Protein AF-A0A945VST9-F1 (afdb_monomer_lite)

Foldseek 3Di:
DDDDDDPPVVVVVVPPPPDPPPPVVVVVVVVVVVVVPPPPPDPPPPVPDQDPQDAAFAPAKDFAPRLLVSCPVVLQVNQVSVVHGSVVSNVCRNVPPQFIQGRRGDGD

Secondary structure (DSSP, 8-state):
---PPPTTHHHHHHTSS-SSSSSHHHHHHHHHHHSSSS----------PPPPPP----SS-EEHHHHHHHHGGGHHHHHHHTTS-HHHHHHHHHH-TT-EE-TTS-B-

Sequence (108 aa):
MILRPSQPELQQRYSAGEKHNHWEAVLHRLFFSFALLTVICLTTSAVFAKPPFPTISLPEKSQGERAIQALAGKLPAVAAWYGTTPQQFATMMIQDNTAWLDTEGRLF

Structure (mmCIF, N/CA/C/O backbone):
data_AF-A0A945VST9-F1
#
_entry.id   AF-A0A945VST9-F1
#
loop_
_atom_site.group_PDB
_atom_site.id
_atom_site.type_symbol
_atom_site.label_atom_id
_atom_site.label_alt_id
_atom_site.label_comp_id
_atom_site.label_asym_id
_atom_site.label_entity_id
_atom_site.label_seq_id
_atom_site.pdbx_PDB_ins_code
_atom_site.Cartn_x
_atom_site.Cartn_y
_atom_site.Cartn_z
_atom_site.occupancy
_atom_site.B_iso_or_equiv
_atom_site.auth_seq_id
_atom_site.auth_comp_id
_atom_site.auth_asym_id
_atom_site.auth_atom_id
_atom_site.pdbx_PDB_model_num
ATOM 1 N N . MET A 1 1 ? 97.964 -0.344 -42.674 1.00 40.88 1 MET A N 1
ATOM 2 C CA . MET A 1 1 ? 96.750 0.499 -42.628 1.00 40.88 1 MET A CA 1
ATOM 3 C C . MET A 1 1 ? 95.561 -0.455 -42.609 1.00 40.88 1 MET A C 1
ATOM 5 O O . MET A 1 1 ? 95.273 -1.062 -43.628 1.00 40.88 1 MET A O 1
ATOM 9 N N . ILE A 1 2 ? 95.001 -0.738 -41.429 1.00 47.94 2 ILE A N 1
ATOM 10 C CA . ILE A 1 2 ? 93.942 -1.747 -41.248 1.00 47.94 2 ILE A CA 1
ATOM 11 C C . ILE A 1 2 ? 92.596 -1.025 -41.339 1.00 47.94 2 ILE A C 1
ATOM 13 O O . ILE A 1 2 ? 92.289 -0.188 -40.492 1.00 47.94 2 ILE A O 1
ATOM 17 N N . LEU A 1 3 ? 91.829 -1.306 -42.392 1.00 51.72 3 LEU A N 1
ATOM 18 C CA . LEU A 1 3 ? 90.488 -0.760 -42.593 1.00 51.72 3 LEU A CA 1
ATOM 19 C C . LEU A 1 3 ? 89.534 -1.420 -41.591 1.00 51.72 3 LEU A C 1
ATOM 21 O O . LEU A 1 3 ? 89.201 -2.596 -41.703 1.00 51.72 3 LEU A O 1
ATOM 25 N N . ARG A 1 4 ? 89.140 -0.652 -40.574 1.00 54.69 4 ARG A N 1
ATOM 26 C CA . ARG A 1 4 ? 88.107 -1.006 -39.598 1.00 54.69 4 ARG A CA 1
ATOM 27 C C . ARG A 1 4 ? 86.748 -0.943 -40.317 1.00 54.69 4 ARG A C 1
ATOM 29 O O . ARG A 1 4 ? 86.410 0.140 -40.795 1.00 54.69 4 ARG A O 1
ATOM 36 N N . PRO A 1 5 ? 85.977 -2.039 -40.432 1.00 57.12 5 PRO A N 1
ATOM 37 C CA . PRO A 1 5 ? 84.653 -1.966 -41.032 1.00 57.12 5 PRO A CA 1
ATOM 38 C C . PRO A 1 5 ? 83.730 -1.120 -40.147 1.00 57.12 5 PRO A C 1
ATOM 40 O O . PRO A 1 5 ? 83.649 -1.312 -38.932 1.00 57.12 5 PRO A O 1
ATOM 43 N N . SER A 1 6 ? 83.087 -0.140 -40.777 1.00 60.16 6 SER A N 1
ATOM 44 C CA . SER A 1 6 ? 82.092 0.753 -40.193 1.00 60.16 6 SER A CA 1
ATOM 45 C C . SER A 1 6 ? 80.888 -0.040 -39.689 1.00 60.16 6 SER A C 1
ATOM 47 O O . SER A 1 6 ? 80.577 -1.121 -40.181 1.00 60.16 6 SER A O 1
ATOM 49 N N . GLN A 1 7 ? 80.188 0.526 -38.715 1.00 59.28 7 GLN A N 1
ATOM 50 C CA . GLN A 1 7 ? 79.202 -0.150 -37.884 1.00 59.28 7 GLN A CA 1
ATOM 51 C C . GLN A 1 7 ? 77.721 -0.191 -38.369 1.00 59.28 7 GLN A C 1
ATOM 53 O O . GLN A 1 7 ? 76.875 -0.380 -37.497 1.00 59.28 7 GLN A O 1
ATOM 58 N N . PRO A 1 8 ? 77.314 -0.033 -39.656 1.00 55.41 8 PRO A N 1
ATOM 59 C CA . PRO A 1 8 ? 75.890 -0.135 -40.006 1.00 55.41 8 PRO A CA 1
ATOM 60 C C . PRO A 1 8 ? 75.394 -1.567 -40.311 1.00 55.41 8 PRO A C 1
ATOM 62 O O . PRO A 1 8 ? 74.192 -1.807 -40.271 1.00 55.41 8 PRO A O 1
ATOM 65 N N . GLU A 1 9 ? 76.269 -2.550 -40.563 1.00 55.53 9 GLU A N 1
ATOM 66 C CA . GLU A 1 9 ? 75.833 -3.884 -41.036 1.00 55.53 9 GLU A CA 1
ATOM 67 C C . GLU A 1 9 ? 75.331 -4.847 -39.941 1.00 55.53 9 GLU A C 1
ATOM 69 O O . GLU A 1 9 ? 74.565 -5.768 -40.227 1.00 55.53 9 GLU A O 1
ATOM 74 N N . LEU A 1 10 ? 75.689 -4.637 -38.668 1.00 53.88 10 LEU A N 1
ATOM 75 C CA . LEU A 1 10 ? 75.202 -5.493 -37.572 1.00 53.88 10 LEU A CA 1
ATOM 76 C C . LEU A 1 10 ? 73.768 -5.162 -37.140 1.00 53.88 10 LEU A C 1
ATOM 78 O O . LEU A 1 10 ? 73.056 -6.036 -36.647 1.00 53.88 10 LEU A O 1
ATOM 82 N N . GLN A 1 11 ? 73.310 -3.930 -37.371 1.00 54.66 11 GLN A N 1
ATOM 83 C CA . GLN A 1 11 ? 71.972 -3.498 -36.960 1.00 54.66 11 GLN A CA 1
ATOM 84 C C . GLN A 1 11 ? 70.875 -4.040 -37.892 1.00 54.66 11 GLN A C 1
ATOM 86 O O . GLN A 1 11 ? 69.736 -4.245 -37.472 1.00 54.66 11 GLN A O 1
ATOM 91 N N . GLN A 1 12 ? 71.231 -4.352 -39.141 1.00 56.62 12 GLN A N 1
ATOM 92 C CA . GLN A 1 12 ? 70.291 -4.849 -40.144 1.00 56.62 12 GLN A CA 1
ATOM 93 C C . GLN A 1 12 ? 69.960 -6.339 -39.957 1.00 56.62 12 GLN A C 1
ATOM 95 O O . GLN A 1 12 ? 68.838 -6.757 -40.237 1.00 56.62 12 GLN A O 1
ATOM 100 N N . ARG A 1 13 ? 70.886 -7.139 -39.404 1.00 52.16 13 ARG A N 1
ATOM 101 C CA . ARG A 1 13 ? 70.620 -8.555 -39.087 1.00 52.16 13 ARG A CA 1
ATOM 102 C C . ARG A 1 13 ? 69.803 -8.763 -37.813 1.00 52.16 13 ARG A C 1
ATOM 104 O O . ARG A 1 13 ? 69.132 -9.782 -37.706 1.00 52.16 13 ARG A O 1
ATOM 111 N N . TYR A 1 14 ? 69.797 -7.798 -36.893 1.00 51.94 14 TYR A N 1
ATOM 112 C CA . TYR A 1 14 ? 68.992 -7.878 -35.669 1.00 51.94 14 TYR A CA 1
ATOM 113 C C . TYR A 1 14 ? 67.517 -7.483 -35.882 1.00 51.94 14 TYR A C 1
ATOM 115 O O . TYR A 1 14 ? 66.666 -7.855 -35.084 1.00 51.94 14 TYR A O 1
ATOM 123 N N . SER A 1 15 ? 67.186 -6.784 -36.978 1.00 55.69 15 SER A N 1
ATOM 124 C CA . SER A 1 15 ? 65.804 -6.360 -37.293 1.00 55.69 15 SER A CA 1
ATOM 125 C C . SER A 1 15 ? 65.023 -7.320 -38.204 1.00 55.69 15 SER A C 1
ATOM 127 O O . SER A 1 15 ? 63.866 -7.052 -38.524 1.00 55.69 15 SER A O 1
ATOM 129 N N . ALA A 1 16 ? 65.614 -8.439 -38.634 1.00 55.62 16 ALA A N 1
ATOM 130 C CA . ALA A 1 16 ? 64.966 -9.380 -39.555 1.00 55.62 16 ALA A CA 1
ATOM 131 C C . ALA A 1 16 ? 64.114 -10.470 -38.863 1.00 55.62 16 ALA A C 1
ATOM 133 O O . ALA A 1 16 ? 63.443 -11.234 -39.550 1.00 55.62 16 ALA A O 1
ATOM 134 N N . GLY A 1 17 ? 64.120 -10.558 -37.526 1.00 56.41 17 GLY A N 1
ATOM 135 C CA . GLY A 1 17 ? 63.488 -11.659 -36.781 1.00 56.41 17 GLY A CA 1
ATOM 136 C C . GLY A 1 17 ? 62.158 -11.353 -36.081 1.00 56.41 17 GLY A C 1
ATOM 137 O O . GLY A 1 17 ? 61.525 -12.274 -35.578 1.00 56.41 17 GLY A O 1
ATOM 138 N N . GLU A 1 18 ? 61.703 -10.098 -36.032 1.00 53.50 18 GLU A N 1
ATOM 139 C CA . GLU A 1 18 ? 60.672 -9.684 -35.063 1.00 53.50 18 GLU A CA 1
ATOM 140 C C . GLU A 1 18 ? 59.466 -8.993 -35.718 1.00 53.50 18 GLU A C 1
ATOM 142 O O . GLU A 1 18 ? 59.086 -7.879 -35.367 1.00 53.50 18 GLU A O 1
ATOM 147 N N . LYS A 1 19 ? 58.855 -9.631 -36.724 1.00 54.72 19 LYS A N 1
ATOM 148 C CA . LYS A 1 19 ? 57.610 -9.118 -37.338 1.00 54.72 19 LYS A CA 1
ATOM 149 C C . LYS A 1 19 ? 56.481 -10.130 -37.521 1.00 54.72 19 LYS A C 1
ATOM 151 O O . LYS A 1 19 ? 55.445 -9.762 -38.068 1.00 54.72 19 LYS A O 1
ATOM 156 N N . HIS A 1 20 ? 56.612 -11.360 -37.025 1.00 52.34 20 HIS A N 1
ATOM 157 C CA . HIS A 1 20 ? 55.552 -12.365 -37.187 1.00 52.34 20 HIS A CA 1
ATOM 158 C C . HIS A 1 20 ? 54.527 -12.448 -36.054 1.00 52.34 20 HIS A C 1
ATOM 160 O O . HIS A 1 20 ? 53.499 -13.086 -36.233 1.00 52.34 20 HIS A O 1
ATOM 166 N N . ASN A 1 21 ? 54.716 -11.740 -34.939 1.00 56.91 21 ASN A N 1
ATOM 167 C CA . ASN A 1 21 ? 53.876 -11.967 -33.753 1.00 56.91 21 ASN A CA 1
ATOM 168 C C . ASN A 1 21 ? 52.910 -10.801 -33.467 1.00 56.91 21 ASN A C 1
ATOM 170 O O . ASN A 1 21 ? 52.098 -10.871 -32.550 1.00 56.91 21 ASN A O 1
ATOM 174 N N . HIS A 1 22 ? 53.003 -9.706 -34.230 1.00 48.66 22 HIS A N 1
ATOM 175 C CA . HIS A 1 22 ? 52.246 -8.474 -33.981 1.00 48.66 22 HIS A CA 1
ATOM 176 C C . HIS A 1 22 ? 50.854 -8.456 -34.645 1.00 48.66 22 HIS A C 1
ATOM 178 O O . HIS A 1 22 ? 49.959 -7.759 -34.172 1.00 48.66 22 HIS A O 1
ATOM 184 N N . TRP A 1 23 ? 50.638 -9.241 -35.704 1.00 50.06 23 TRP A N 1
ATOM 185 C CA . TRP A 1 23 ? 49.402 -9.194 -36.501 1.00 50.06 23 TRP A CA 1
ATOM 186 C C . TRP A 1 23 ? 48.226 -9.966 -35.878 1.00 50.06 23 TRP A C 1
ATOM 188 O O . TRP A 1 23 ? 47.075 -9.570 -36.052 1.00 50.06 23 TRP A O 1
ATOM 198 N N . GLU A 1 24 ? 48.504 -10.970 -35.043 1.00 49.06 24 GLU A N 1
ATOM 199 C CA . GLU A 1 24 ? 47.478 -11.749 -34.327 1.00 49.06 24 GLU A CA 1
ATOM 200 C C . GLU A 1 24 ? 46.820 -10.946 -33.185 1.00 49.06 24 GLU A C 1
ATOM 202 O O . GLU A 1 24 ? 45.653 -11.144 -32.844 1.00 49.06 24 GLU A O 1
ATOM 207 N N . ALA A 1 25 ? 47.543 -9.975 -32.611 1.00 52.75 25 ALA A N 1
ATOM 208 C CA . ALA A 1 25 ? 47.052 -9.159 -31.496 1.00 52.75 25 ALA A CA 1
ATOM 209 C C . ALA A 1 25 ? 46.093 -8.037 -31.936 1.00 52.75 25 ALA A C 1
ATOM 211 O O . ALA A 1 25 ? 45.311 -7.530 -31.126 1.00 52.75 25 ALA A O 1
ATOM 212 N N . VAL A 1 26 ? 46.132 -7.647 -33.213 1.00 53.09 26 VAL A N 1
ATOM 213 C CA . VAL A 1 26 ? 45.255 -6.606 -33.773 1.00 53.09 26 VAL A CA 1
ATOM 214 C C . VAL A 1 26 ? 43.929 -7.211 -34.252 1.00 53.09 26 VAL A C 1
ATOM 216 O O . VAL A 1 26 ? 42.878 -6.594 -34.076 1.00 53.09 26 VAL A O 1
ATOM 219 N N . LEU A 1 27 ? 43.940 -8.455 -34.743 1.00 53.47 27 LEU A N 1
ATOM 220 C CA . LEU A 1 27 ? 42.734 -9.162 -35.194 1.00 53.47 27 LEU A CA 1
ATOM 221 C C . LEU A 1 27 ? 41.790 -9.542 -34.035 1.00 53.47 27 LEU A C 1
ATOM 223 O O . LEU A 1 27 ? 40.576 -9.362 -34.146 1.00 53.47 27 LEU A O 1
ATOM 227 N N . HIS A 1 28 ? 42.320 -9.962 -32.879 1.00 47.66 28 HIS A N 1
ATOM 228 C CA . HIS A 1 28 ? 41.500 -10.295 -31.699 1.00 47.66 28 HIS A CA 1
ATOM 229 C C . HIS A 1 28 ? 40.826 -9.082 -31.041 1.00 47.66 28 HIS A C 1
ATOM 231 O O . HIS A 1 28 ? 39.730 -9.197 -30.486 1.00 47.66 28 HIS A O 1
ATOM 237 N N . ARG A 1 29 ? 41.453 -7.903 -31.110 1.00 49.59 29 ARG A N 1
ATOM 238 C CA . ARG A 1 29 ? 40.888 -6.664 -30.548 1.00 49.59 29 ARG A CA 1
ATOM 239 C C . ARG A 1 29 ? 39.687 -6.151 -31.348 1.00 49.59 29 ARG A C 1
ATOM 241 O O . ARG A 1 29 ? 38.788 -5.539 -30.772 1.00 49.59 29 ARG A O 1
ATOM 248 N N . LEU A 1 30 ? 39.639 -6.462 -32.643 1.00 51.38 30 LEU A N 1
ATOM 249 C CA . LEU A 1 30 ? 38.499 -6.156 -33.510 1.00 51.38 30 LEU A CA 1
ATOM 250 C C . LEU A 1 30 ? 37.347 -7.161 -33.346 1.00 51.38 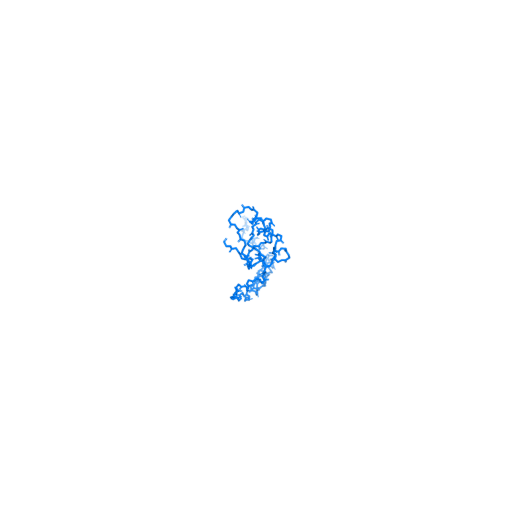30 LEU A C 1
ATOM 252 O O . LEU A 1 30 ? 36.189 -6.762 -33.438 1.00 51.38 30 LEU A O 1
ATOM 256 N N . PHE A 1 31 ? 37.631 -8.425 -33.006 1.00 47.38 31 PHE A N 1
ATOM 257 C CA . PHE A 1 31 ? 36.590 -9.426 -32.724 1.00 47.38 31 PHE A CA 1
ATOM 258 C C . PHE A 1 31 ? 35.844 -9.177 -31.404 1.00 47.38 31 PHE A C 1
ATOM 260 O O . PHE A 1 31 ? 34.630 -9.362 -31.335 1.00 47.38 31 PHE A O 1
ATOM 267 N N . PHE A 1 32 ? 36.533 -8.709 -30.359 1.00 44.28 32 PHE A N 1
ATOM 268 C CA . PHE A 1 32 ? 35.910 -8.508 -29.042 1.00 44.28 32 PHE A CA 1
ATOM 269 C C . PHE A 1 32 ? 34.993 -7.272 -28.971 1.00 44.28 32 PHE A C 1
ATOM 271 O O . PHE A 1 32 ? 34.126 -7.191 -28.105 1.00 44.28 32 PHE A O 1
ATOM 278 N N . SER A 1 33 ? 35.147 -6.321 -29.898 1.00 50.56 33 SER A N 1
ATOM 279 C CA . SER A 1 33 ? 34.337 -5.093 -29.931 1.00 50.56 33 SER A CA 1
ATOM 280 C C . SER A 1 33 ? 32.979 -5.274 -30.623 1.00 50.56 33 SER A C 1
ATOM 282 O O . SER A 1 33 ? 32.059 -4.504 -30.366 1.00 50.56 33 SER A O 1
ATOM 284 N N . PHE A 1 34 ? 32.814 -6.293 -31.475 1.00 47.28 34 PHE A N 1
ATOM 285 C CA . PHE A 1 34 ? 31.566 -6.494 -32.226 1.00 47.28 34 PHE A CA 1
ATOM 286 C C . PHE 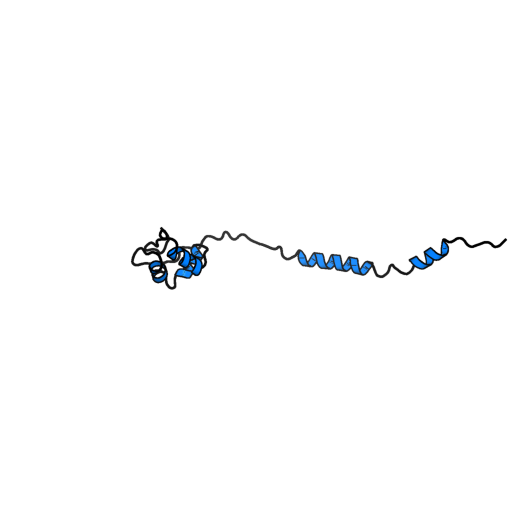A 1 34 ? 30.517 -7.323 -31.462 1.00 47.28 34 PHE A C 1
ATOM 288 O O . PHE A 1 34 ? 29.324 -7.203 -31.724 1.00 47.28 34 PHE A O 1
ATOM 295 N N . ALA A 1 35 ? 30.932 -8.117 -30.469 1.00 50.53 35 ALA A N 1
ATOM 296 C CA . ALA A 1 35 ? 30.013 -8.896 -29.633 1.00 50.53 35 ALA A CA 1
ATOM 297 C C . ALA A 1 35 ? 29.296 -8.062 -28.551 1.00 50.53 35 ALA A C 1
ATOM 299 O O . ALA A 1 35 ? 28.317 -8.525 -27.974 1.00 50.53 35 ALA A O 1
ATOM 300 N N . LEU A 1 36 ? 29.755 -6.835 -28.274 1.00 50.03 36 LEU A N 1
ATOM 301 C CA . LEU A 1 36 ? 29.178 -5.977 -27.231 1.00 50.03 36 LEU A CA 1
ATOM 302 C C . LEU A 1 36 ? 28.081 -5.026 -27.757 1.00 50.03 36 LEU A C 1
ATOM 304 O O . LEU A 1 36 ? 27.329 -4.469 -26.963 1.00 50.03 36 LEU A O 1
ATOM 308 N N . LEU A 1 37 ? 27.950 -4.847 -29.079 1.00 50.41 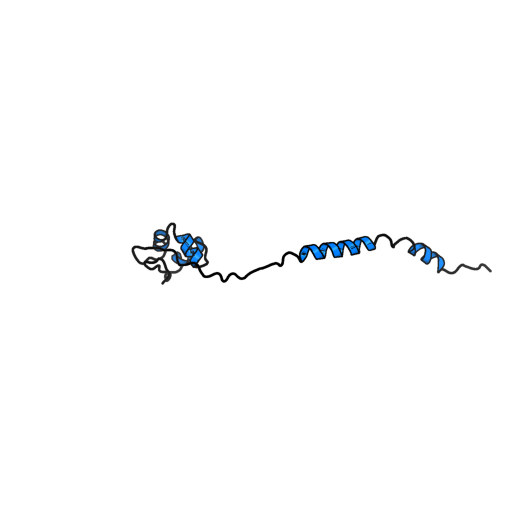37 LEU A N 1
ATOM 309 C CA . LEU A 1 37 ? 27.050 -3.847 -29.685 1.00 50.41 37 LEU A CA 1
ATOM 310 C C . LEU A 1 37 ? 25.680 -4.401 -30.136 1.00 50.41 37 LEU A C 1
ATOM 312 O O . LEU A 1 37 ? 24.856 -3.652 -30.650 1.00 50.41 37 LEU A O 1
ATOM 316 N N . THR A 1 38 ? 25.393 -5.693 -29.959 1.00 50.09 38 THR A N 1
ATOM 317 C CA . THR A 1 38 ? 24.119 -6.304 -30.398 1.00 50.09 38 THR A CA 1
ATOM 318 C C . THR A 1 38 ? 23.042 -6.385 -29.308 1.00 50.09 38 THR A C 1
ATOM 320 O O . THR A 1 38 ? 21.924 -6.809 -29.593 1.00 50.09 38 THR A O 1
ATOM 323 N N . VAL A 1 39 ? 23.317 -5.929 -28.080 1.00 55.12 39 VAL A N 1
ATOM 324 C CA . VAL A 1 39 ? 22.356 -5.923 -26.953 1.00 55.12 39 VAL A CA 1
ATOM 325 C C . VAL A 1 39 ? 21.879 -4.496 -26.640 1.00 55.12 39 VAL A C 1
ATOM 327 O O . VAL A 1 39 ? 21.860 -4.053 -25.500 1.00 55.12 39 VAL A O 1
ATOM 330 N N . ILE A 1 40 ? 21.504 -3.726 -27.661 1.00 59.50 40 ILE A N 1
ATOM 331 C CA . ILE A 1 40 ? 20.746 -2.476 -27.479 1.00 59.50 40 ILE A CA 1
ATOM 332 C C . ILE A 1 40 ? 19.549 -2.535 -28.425 1.00 59.50 40 ILE A C 1
ATOM 334 O O . ILE A 1 40 ? 19.429 -1.769 -29.374 1.00 59.50 40 ILE A O 1
ATOM 338 N N . CYS A 1 41 ? 18.683 -3.524 -28.218 1.00 49.78 41 CYS A N 1
ATOM 339 C CA . CYS A 1 41 ? 17.451 -3.656 -28.981 1.00 49.78 41 CYS A CA 1
ATOM 340 C C . CYS A 1 41 ? 16.263 -3.531 -28.023 1.00 49.78 41 CYS A C 1
ATOM 342 O O . CYS A 1 41 ? 15.981 -4.437 -27.245 1.00 49.78 41 CYS A O 1
ATOM 344 N N . LEU A 1 42 ? 15.582 -2.386 -28.123 1.00 54.56 42 LEU A N 1
ATOM 345 C CA . LEU A 1 42 ? 14.219 -2.112 -27.657 1.00 54.56 42 LEU A CA 1
ATOM 346 C C . LEU A 1 42 ? 13.990 -2.078 -26.137 1.00 54.56 42 LEU A C 1
ATOM 348 O O . LEU A 1 42 ? 13.332 -2.942 -25.566 1.00 54.56 42 LEU A O 1
ATOM 352 N N . THR A 1 43 ? 14.333 -0.961 -25.497 1.00 59.56 43 THR A N 1
ATOM 353 C CA . THR A 1 43 ? 13.538 -0.506 -24.345 1.00 59.56 43 THR A CA 1
ATOM 354 C C . THR A 1 43 ? 12.363 0.310 -24.872 1.00 59.56 43 THR A C 1
ATOM 356 O O . THR A 1 43 ? 12.412 1.538 -24.928 1.00 59.56 43 THR A O 1
ATOM 359 N N . THR A 1 44 ? 11.314 -0.381 -25.325 1.00 64.12 44 THR A N 1
ATOM 360 C CA . THR A 1 44 ? 10.005 0.253 -25.501 1.00 64.12 44 THR A CA 1
ATOM 361 C C . THR A 1 44 ? 9.560 0.745 -24.127 1.00 64.12 44 THR A C 1
ATOM 363 O O . THR A 1 44 ? 9.405 -0.042 -23.191 1.00 64.12 44 THR A O 1
ATOM 366 N N . SER A 1 45 ? 9.428 2.057 -23.953 1.00 61.81 45 SER A N 1
ATOM 367 C CA . SER A 1 45 ? 8.776 2.615 -22.775 1.00 61.81 45 SER A CA 1
ATOM 368 C C . SER A 1 45 ? 7.290 2.312 -22.913 1.00 61.81 45 SER A C 1
ATOM 370 O O . SER A 1 45 ? 6.519 3.130 -23.410 1.00 61.81 45 SER A O 1
ATOM 372 N N . ALA A 1 46 ? 6.886 1.098 -22.531 1.00 65.75 46 ALA A N 1
ATOM 373 C CA . ALA A 1 46 ? 5.487 0.815 -22.280 1.00 65.75 46 ALA A CA 1
ATOM 374 C C . ALA A 1 46 ? 5.018 1.877 -21.284 1.00 65.75 46 ALA A C 1
ATOM 376 O O . ALA A 1 46 ? 5.576 1.987 -20.190 1.00 65.75 46 ALA A O 1
ATOM 377 N N . VAL A 1 47 ? 4.062 2.709 -21.698 1.00 63.47 47 VAL A N 1
ATOM 378 C CA . VAL A 1 47 ? 3.418 3.690 -20.826 1.00 63.47 47 VAL A CA 1
ATOM 379 C C . VAL A 1 47 ? 2.766 2.878 -19.714 1.00 63.47 47 VAL A C 1
ATOM 381 O O . VAL A 1 47 ? 1.697 2.299 -19.900 1.00 63.47 47 VAL A O 1
ATOM 384 N N . PHE A 1 48 ? 3.474 2.723 -18.596 1.00 64.44 48 PHE A N 1
ATOM 385 C CA . PHE A 1 48 ? 3.038 1.906 -17.477 1.00 64.44 48 PHE A CA 1
ATOM 386 C C . PHE A 1 48 ? 1.928 2.682 -16.776 1.00 64.44 48 PHE A C 1
ATOM 388 O O . PHE A 1 48 ? 2.170 3.485 -15.875 1.00 64.44 48 PHE A O 1
ATOM 395 N N . ALA A 1 49 ? 0.699 2.509 -17.263 1.00 75.56 49 ALA A N 1
ATOM 396 C CA . ALA A 1 49 ? -0.477 3.004 -16.577 1.00 75.56 49 ALA A CA 1
ATOM 397 C C . ALA A 1 49 ? -0.482 2.379 -15.179 1.00 75.56 49 ALA A C 1
ATOM 399 O O . ALA A 1 49 ? -0.403 1.156 -15.036 1.00 75.56 49 ALA A O 1
ATOM 400 N N . LYS A 1 50 ? -0.521 3.226 -14.146 1.00 80.44 50 LYS A N 1
ATOM 401 C CA . LYS A 1 50 ? -0.584 2.768 -12.760 1.00 80.44 50 LYS A CA 1
ATOM 402 C C . LYS A 1 50 ? -1.773 1.806 -12.633 1.00 80.44 50 LYS A C 1
ATOM 404 O O . LYS A 1 50 ? -2.870 2.178 -13.061 1.00 80.44 50 LYS A O 1
ATOM 409 N N . PRO A 1 51 ? -1.577 0.585 -12.102 1.00 86.00 51 PRO A N 1
ATOM 410 C CA . PRO A 1 51 ? -2.665 -0.375 -11.982 1.00 86.00 51 PRO A CA 1
ATOM 411 C C . PRO A 1 51 ? -3.829 0.237 -11.191 1.00 86.00 51 PRO A C 1
ATOM 413 O O . PRO A 1 51 ? -3.611 1.140 -10.373 1.00 86.00 51 PRO A O 1
ATOM 416 N N . PRO A 1 52 ? -5.071 -0.225 -11.409 1.00 90.44 52 PRO A N 1
ATOM 417 C CA . PRO A 1 52 ? -6.189 0.212 -10.588 1.00 90.44 52 PRO A CA 1
ATOM 418 C C . PRO A 1 52 ? -5.897 -0.076 -9.112 1.00 90.44 52 PRO A C 1
ATOM 420 O O . PRO A 1 52 ? -5.193 -1.032 -8.773 1.00 90.44 52 PRO A O 1
ATOM 423 N N . PHE A 1 53 ? -6.416 0.778 -8.231 1.00 92.62 53 PHE A N 1
ATOM 424 C CA . PHE A 1 53 ? -6.272 0.559 -6.795 1.00 92.62 53 PHE A CA 1
ATOM 425 C C . PHE A 1 53 ? -6.966 -0.758 -6.407 1.00 92.62 53 PHE A C 1
ATOM 427 O O . PHE A 1 53 ? -8.065 -1.019 -6.906 1.00 92.62 53 PHE A O 1
ATOM 434 N N . PRO A 1 54 ? -6.349 -1.600 -5.562 1.00 91.06 54 PRO A N 1
ATOM 435 C CA . PRO A 1 54 ? -6.951 -2.859 -5.140 1.00 91.06 54 PRO A CA 1
ATOM 436 C C . PRO A 1 54 ? -8.304 -2.634 -4.455 1.00 91.06 54 PRO A C 1
ATOM 438 O O . PRO A 1 54 ? -8.445 -1.753 -3.617 1.00 91.06 54 PRO A O 1
ATOM 441 N N . THR A 1 55 ? -9.299 -3.464 -4.773 1.00 91.56 55 THR A N 1
ATOM 442 C CA . THR A 1 55 ? -10.606 -3.416 -4.105 1.00 91.56 55 THR A CA 1
ATOM 443 C C . THR A 1 55 ? -10.474 -3.880 -2.657 1.00 91.56 55 THR A C 1
ATOM 445 O O . THR A 1 55 ? -10.167 -5.049 -2.392 1.00 91.56 55 THR A O 1
ATOM 448 N N . ILE A 1 56 ? -10.695 -2.951 -1.731 1.00 91.62 56 ILE A N 1
ATOM 449 C CA . ILE A 1 56 ? -10.617 -3.148 -0.285 1.00 91.62 56 ILE A CA 1
ATOM 450 C C . ILE A 1 56 ? -11.870 -2.526 0.323 1.00 91.62 56 ILE A C 1
ATOM 452 O O . ILE A 1 56 ? -12.368 -1.508 -0.152 1.00 91.62 56 ILE A O 1
ATOM 456 N N . SER A 1 57 ? -12.396 -3.165 1.360 1.00 91.38 57 SER A N 1
ATOM 457 C CA . SER A 1 57 ? -13.493 -2.623 2.150 1.00 91.38 57 SER A CA 1
ATOM 458 C C . SER A 1 57 ? -13.130 -2.776 3.614 1.00 91.38 57 SER A C 1
ATOM 460 O O . SER A 1 57 ? -13.091 -3.890 4.138 1.00 91.38 57 SER A O 1
ATOM 462 N N . LEU A 1 58 ? -12.802 -1.652 4.242 1.00 91.00 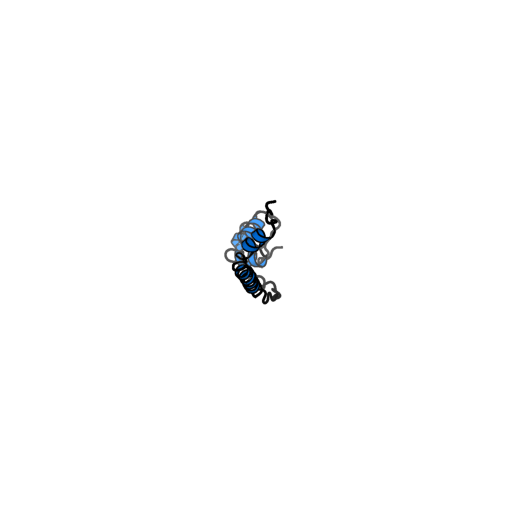58 LEU A N 1
ATOM 463 C CA . LEU A 1 58 ? -12.546 -1.557 5.669 1.00 91.00 58 LEU A CA 1
ATOM 464 C C . LEU A 1 58 ? -13.844 -1.147 6.382 1.00 91.00 58 LEU A C 1
ATOM 466 O O . LEU A 1 58 ? -14.600 -0.334 5.846 1.00 91.00 58 LEU A O 1
ATOM 470 N N . PRO A 1 59 ? -14.123 -1.690 7.579 1.00 88.94 59 PRO A N 1
ATOM 471 C CA . PRO A 1 59 ? -15.349 -1.381 8.318 1.00 88.94 59 PRO A CA 1
ATOM 472 C C . PRO A 1 59 ? -15.399 0.076 8.795 1.00 88.94 59 PRO A C 1
ATOM 474 O O . PRO A 1 59 ? -16.473 0.660 8.903 1.00 88.94 59 PRO A O 1
ATOM 477 N N . GLU A 1 60 ? -14.239 0.660 9.077 1.00 92.81 60 GLU A N 1
ATOM 478 C CA . GLU A 1 60 ? -14.082 2.028 9.547 1.00 92.81 60 GLU A CA 1
ATOM 479 C C . GLU A 1 60 ? -12.737 2.592 9.085 1.00 92.81 60 GLU A C 1
ATOM 481 O O . GLU A 1 60 ? -11.846 1.854 8.646 1.00 92.81 60 GLU A O 1
ATOM 486 N N . LYS A 1 61 ? -12.585 3.911 9.217 1.00 94.12 61 LYS A N 1
ATOM 487 C CA . LYS A 1 61 ? -11.290 4.558 9.022 1.00 94.12 61 LYS A CA 1
ATOM 488 C C . LYS A 1 61 ? -10.329 4.095 10.107 1.00 94.12 61 LYS A C 1
ATOM 490 O O . LYS A 1 61 ? -10.695 4.042 11.278 1.00 94.12 61 LYS A O 1
ATOM 495 N N . SER A 1 62 ? -9.102 3.773 9.729 1.00 94.38 62 SER A N 1
ATOM 496 C CA . SER A 1 62 ? -8.131 3.193 10.659 1.00 94.38 62 SER A CA 1
ATOM 497 C C . SER A 1 62 ? -6.731 3.738 10.425 1.00 94.38 62 SER A C 1
ATOM 499 O O . SER A 1 62 ? -6.426 4.269 9.365 1.00 94.38 62 SER A O 1
ATOM 501 N N . GLN A 1 63 ? -5.874 3.608 11.431 1.00 94.50 63 GLN A N 1
ATOM 502 C CA . GLN A 1 63 ? -4.506 4.118 11.425 1.00 94.50 63 GLN A CA 1
ATOM 503 C C . GLN A 1 63 ? -3.567 3.129 12.130 1.00 94.50 63 GLN A C 1
ATOM 505 O O . GLN A 1 63 ? -4.022 2.276 12.901 1.00 94.50 63 GLN A O 1
ATOM 510 N N . GLY A 1 64 ? -2.260 3.229 11.875 1.00 94.44 64 GLY A N 1
ATOM 511 C CA . GLY A 1 64 ? -1.247 2.512 12.645 1.00 94.44 64 GLY A CA 1
ATOM 512 C C . GLY A 1 64 ? -1.388 0.999 12.546 1.00 94.44 64 GLY A C 1
ATOM 513 O O . GLY A 1 64 ? -1.716 0.452 11.492 1.00 94.44 64 GLY A O 1
ATOM 514 N N . GLU A 1 65 ? -1.173 0.305 13.666 1.00 94.19 65 GLU A N 1
ATOM 515 C CA . GLU A 1 65 ? -1.295 -1.158 13.722 1.00 94.19 65 GLU A CA 1
ATOM 516 C C . GLU A 1 65 ? -2.696 -1.640 13.334 1.00 94.19 65 GLU A C 1
ATOM 518 O O . GLU A 1 65 ? -2.831 -2.685 12.696 1.00 94.19 65 GLU A O 1
ATOM 523 N N . ARG A 1 66 ? -3.743 -0.870 13.663 1.00 93.38 66 ARG A N 1
ATOM 524 C CA . ARG A 1 66 ? -5.126 -1.214 13.302 1.00 93.38 66 ARG A CA 1
ATOM 525 C C . ARG A 1 66 ? -5.319 -1.192 11.791 1.00 93.38 66 ARG A C 1
ATOM 527 O O . ARG A 1 66 ? -5.934 -2.112 11.265 1.00 93.38 66 ARG A O 1
ATOM 534 N N . ALA A 1 67 ? -4.738 -0.214 11.099 1.00 93.25 67 ALA A N 1
ATOM 535 C CA . ALA A 1 67 ? -4.736 -0.162 9.639 1.00 93.25 67 ALA A CA 1
ATOM 536 C C . ALA A 1 67 ? -3.973 -1.343 9.016 1.00 93.25 67 ALA A C 1
ATOM 538 O O . ALA A 1 67 ? -4.463 -1.961 8.071 1.00 93.25 67 ALA A O 1
ATOM 539 N N . ILE A 1 68 ? -2.813 -1.720 9.572 1.00 94.25 68 ILE A N 1
ATOM 540 C CA . ILE A 1 68 ? -2.052 -2.893 9.097 1.00 94.25 68 ILE A CA 1
ATOM 541 C C . ILE A 1 68 ? -2.894 -4.164 9.232 1.00 94.25 68 ILE A C 1
ATOM 543 O O . ILE A 1 68 ? -2.995 -4.948 8.286 1.00 94.25 68 ILE A O 1
ATOM 547 N N . GLN A 1 69 ? -3.516 -4.357 10.396 1.00 93.94 69 GLN A N 1
ATOM 548 C CA . GLN A 1 69 ? -4.371 -5.513 10.664 1.00 93.94 69 GLN A CA 1
ATOM 549 C C . GLN A 1 69 ? -5.616 -5.522 9.774 1.00 93.94 69 GLN A C 1
ATOM 551 O O . GLN A 1 69 ? -6.007 -6.582 9.297 1.00 93.94 69 GLN A O 1
ATOM 556 N N . ALA A 1 70 ? -6.214 -4.357 9.520 1.00 92.81 70 ALA A N 1
ATOM 557 C CA . ALA A 1 70 ? -7.386 -4.229 8.664 1.00 92.81 70 ALA A CA 1
ATOM 558 C C . ALA A 1 70 ? -7.060 -4.548 7.194 1.00 92.81 70 ALA A C 1
ATOM 560 O O . ALA A 1 70 ? -7.857 -5.184 6.505 1.00 92.81 70 ALA A O 1
ATOM 561 N N . LEU A 1 71 ? -5.865 -4.172 6.724 1.00 93.06 71 LEU A N 1
ATOM 562 C CA . LEU A 1 71 ? -5.381 -4.535 5.392 1.00 93.06 71 LEU A CA 1
ATOM 563 C C . LEU A 1 71 ? -5.003 -6.018 5.283 1.00 93.06 71 LEU A C 1
ATOM 565 O O . LEU A 1 71 ? -5.217 -6.614 4.226 1.00 93.06 71 LEU A O 1
ATOM 569 N N . ALA A 1 72 ? -4.445 -6.620 6.339 1.00 90.50 72 ALA A N 1
ATOM 570 C CA . ALA A 1 72 ? -4.047 -8.029 6.401 1.00 90.50 72 ALA A CA 1
ATOM 571 C C . ALA A 1 72 ? -3.363 -8.515 5.101 1.00 90.50 72 ALA A C 1
ATOM 573 O O . ALA A 1 72 ? -2.329 -7.988 4.686 1.00 90.50 72 ALA A O 1
ATOM 574 N N . GLY A 1 73 ? -3.959 -9.491 4.407 1.00 92.69 73 GLY A N 1
ATOM 575 C CA . GLY A 1 73 ? -3.432 -10.058 3.160 1.00 92.69 73 GLY A CA 1
ATOM 576 C C . GLY A 1 73 ? -3.437 -9.109 1.952 1.00 92.69 73 GLY A C 1
ATOM 577 O O . GLY A 1 73 ? -2.865 -9.446 0.917 1.00 92.69 73 GLY A O 1
ATOM 578 N N . LYS A 1 74 ? -4.066 -7.932 2.049 1.00 93.94 74 LYS A N 1
ATOM 579 C CA . LYS A 1 74 ? -4.089 -6.901 0.997 1.00 93.94 74 LYS A CA 1
ATOM 580 C C . LYS A 1 74 ? -2.966 -5.877 1.141 1.00 93.94 74 LYS A C 1
ATOM 582 O O . LYS A 1 74 ? -2.678 -5.186 0.164 1.00 93.94 74 LYS A O 1
ATOM 587 N N . LEU A 1 75 ? -2.292 -5.821 2.295 1.00 94.75 75 LEU A N 1
ATOM 588 C CA . LEU A 1 75 ? -1.175 -4.903 2.548 1.00 94.75 75 LEU A CA 1
ATOM 589 C C . LEU A 1 75 ? -0.122 -4.921 1.419 1.00 94.75 75 LEU A C 1
ATOM 591 O O . LEU A 1 75 ? 0.251 -3.839 0.965 1.00 94.75 75 LEU A O 1
ATOM 595 N N . PRO A 1 76 ? 0.315 -6.083 0.881 1.00 94.88 76 PRO A N 1
ATOM 596 C CA . PRO A 1 76 ? 1.316 -6.088 -0.182 1.00 94.88 76 PRO A CA 1
ATOM 597 C C . PRO A 1 76 ? 0.836 -5.451 -1.487 1.00 94.88 76 PRO A C 1
ATOM 599 O O . PRO A 1 76 ? 1.609 -4.771 -2.155 1.00 94.88 76 PRO A O 1
ATOM 602 N N . ALA A 1 77 ? -0.439 -5.635 -1.839 1.00 94.06 77 ALA A N 1
ATOM 603 C CA . ALA A 1 77 ? -1.017 -5.051 -3.046 1.00 94.06 77 ALA A CA 1
ATOM 604 C C . ALA A 1 77 ? -1.169 -3.527 -2.920 1.00 94.06 77 ALA A C 1
ATOM 606 O O . ALA A 1 77 ? -0.890 -2.799 -3.872 1.00 94.06 77 ALA A O 1
ATOM 607 N N . VAL A 1 78 ? -1.565 -3.042 -1.739 1.00 94.81 78 VAL A N 1
ATOM 608 C CA . VAL A 1 78 ? -1.654 -1.602 -1.444 1.00 94.81 78 VAL A CA 1
ATOM 609 C C . VAL A 1 78 ? -0.275 -0.961 -1.479 1.00 94.81 78 VAL A C 1
ATOM 611 O O . VAL A 1 78 ? -0.079 0.032 -2.176 1.00 94.81 78 VAL A O 1
ATOM 614 N N . ALA A 1 79 ? 0.700 -1.558 -0.792 1.00 95.56 79 ALA A N 1
ATOM 615 C CA . ALA A 1 79 ? 2.070 -1.060 -0.776 1.00 95.56 79 ALA A CA 1
ATOM 616 C C . ALA A 1 79 ? 2.657 -0.994 -2.196 1.00 95.56 79 ALA A C 1
ATOM 618 O O . ALA A 1 79 ? 3.179 0.045 -2.602 1.00 95.56 79 ALA A O 1
ATOM 619 N N . ALA A 1 80 ? 2.465 -2.052 -2.995 1.00 95.06 80 ALA A N 1
ATOM 620 C CA . ALA A 1 80 ? 2.886 -2.078 -4.393 1.00 95.06 80 ALA A CA 1
ATOM 621 C C . ALA A 1 80 ? 2.222 -0.968 -5.225 1.00 95.06 80 ALA A C 1
ATOM 623 O O . ALA A 1 80 ? 2.881 -0.343 -6.055 1.00 95.06 80 ALA A O 1
ATOM 624 N N . TRP A 1 81 ? 0.944 -0.663 -4.975 1.00 95.31 81 TRP A N 1
ATOM 625 C CA . TRP A 1 81 ? 0.251 0.441 -5.640 1.00 95.31 81 TRP A CA 1
ATOM 626 C C . TRP A 1 81 ? 0.848 1.809 -5.279 1.00 95.31 81 TRP A C 1
ATOM 628 O O . TRP A 1 81 ? 0.962 2.687 -6.139 1.00 95.31 81 TRP A O 1
ATOM 638 N N . TYR A 1 82 ? 1.272 1.997 -4.029 1.00 94.19 82 TYR A N 1
ATOM 639 C CA . TYR A 1 82 ? 1.996 3.192 -3.583 1.00 94.19 82 TYR A CA 1
ATOM 640 C C . TYR A 1 82 ? 3.484 3.201 -3.982 1.00 94.19 82 TYR A C 1
ATOM 642 O O . TYR A 1 82 ? 4.161 4.195 -3.740 1.00 94.19 82 TYR A O 1
ATOM 650 N N . GLY A 1 83 ? 3.990 2.149 -4.635 1.00 94.62 83 GLY A N 1
ATOM 651 C CA . GLY A 1 83 ? 5.392 2.059 -5.056 1.00 94.62 83 GLY A CA 1
ATOM 652 C C . GLY A 1 83 ? 6.364 1.780 -3.906 1.00 94.62 83 GLY A C 1
ATOM 653 O O . GLY A 1 83 ? 7.533 2.143 -3.985 1.00 94.62 83 GLY A O 1
ATOM 654 N N . THR A 1 84 ? 5.884 1.154 -2.832 1.00 95.94 84 THR A N 1
ATOM 655 C CA . THR A 1 84 ? 6.636 0.868 -1.604 1.00 95.94 84 THR A CA 1
ATOM 656 C C . THR A 1 84 ? 6.562 -0.619 -1.255 1.00 95.94 84 THR A C 1
ATOM 658 O O . THR A 1 84 ? 5.715 -1.365 -1.752 1.00 95.94 84 THR A O 1
ATOM 661 N N . THR A 1 85 ? 7.495 -1.090 -0.427 1.00 96.44 85 THR A N 1
ATOM 662 C CA . THR A 1 85 ? 7.453 -2.461 0.085 1.00 96.44 85 THR A CA 1
ATOM 6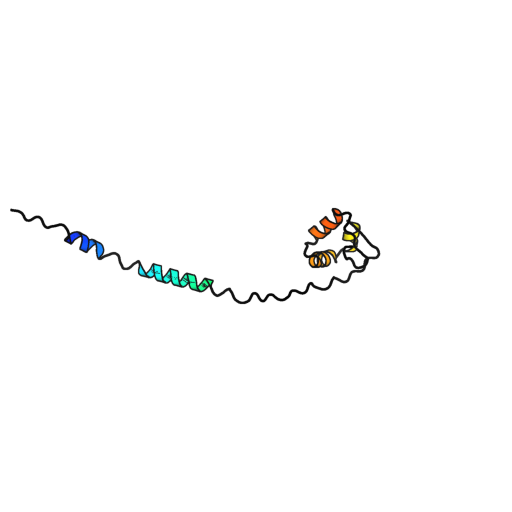63 C C . THR A 1 85 ? 6.403 -2.584 1.195 1.00 96.44 85 THR A C 1
ATOM 665 O O . THR A 1 85 ? 6.127 -1.607 1.894 1.00 96.44 85 THR A O 1
ATOM 668 N N . PRO A 1 86 ? 5.835 -3.782 1.427 1.00 95.94 86 PRO A N 1
ATOM 669 C CA . PRO A 1 86 ? 4.859 -3.986 2.500 1.00 95.94 86 PRO A CA 1
ATOM 670 C C . PRO A 1 86 ? 5.381 -3.529 3.869 1.00 95.94 86 PRO A C 1
ATOM 672 O O . PRO A 1 86 ? 4.656 -2.911 4.642 1.00 95.94 86 PRO A O 1
ATOM 675 N N . GLN A 1 87 ? 6.658 -3.790 4.148 1.00 96.38 87 GLN A N 1
ATOM 676 C CA . GLN A 1 87 ? 7.326 -3.428 5.393 1.00 96.38 87 GLN A CA 1
ATOM 677 C C . GLN A 1 87 ? 7.522 -1.914 5.521 1.00 96.38 87 GLN A C 1
ATOM 679 O O . GLN A 1 87 ? 7.282 -1.369 6.597 1.00 96.38 87 GLN A O 1
ATOM 684 N N . GLN A 1 88 ? 7.926 -1.222 4.447 1.00 97.00 88 GLN A N 1
ATOM 685 C CA . GLN A 1 88 ? 8.036 0.241 4.462 1.00 97.00 88 GLN A CA 1
ATOM 686 C C . GLN A 1 88 ? 6.668 0.896 4.644 1.00 97.00 88 GLN A C 1
ATOM 688 O O . GLN A 1 88 ? 6.540 1.798 5.463 1.00 97.00 88 GLN A O 1
ATOM 693 N N . PHE A 1 8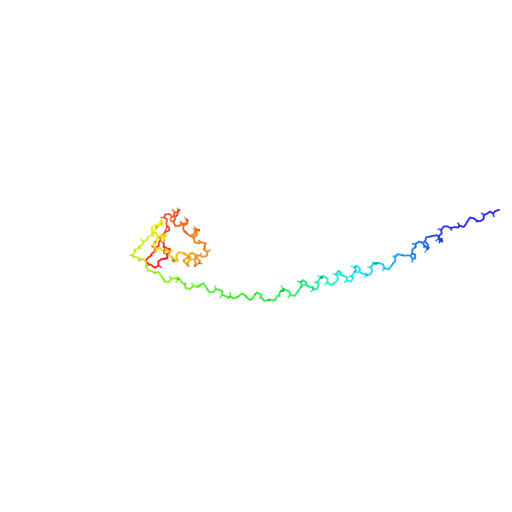9 ? 5.645 0.418 3.934 1.00 96.56 89 PHE A N 1
ATOM 694 C CA . PHE A 1 89 ? 4.283 0.928 4.075 1.00 96.56 89 PHE A CA 1
ATOM 695 C C . PHE A 1 89 ? 3.728 0.704 5.489 1.00 96.56 89 PHE A C 1
ATOM 697 O O . PHE A 1 89 ? 3.194 1.626 6.097 1.00 96.56 89 PHE A O 1
ATOM 704 N N . ALA A 1 90 ? 3.925 -0.489 6.057 1.00 95.81 90 ALA A N 1
ATOM 705 C CA . ALA A 1 90 ? 3.583 -0.769 7.448 1.00 95.81 90 ALA A CA 1
ATOM 706 C C . ALA A 1 90 ? 4.310 0.185 8.408 1.00 95.81 90 ALA A C 1
ATOM 708 O O . ALA A 1 90 ? 3.676 0.809 9.249 1.00 95.81 90 ALA A O 1
ATOM 709 N N . THR A 1 91 ? 5.625 0.347 8.242 1.00 96.50 91 THR A N 1
ATOM 710 C CA . THR A 1 91 ? 6.445 1.234 9.082 1.00 96.50 91 THR A CA 1
ATOM 711 C C . THR A 1 91 ? 5.963 2.679 9.001 1.00 96.50 91 THR A C 1
ATOM 713 O O . THR A 1 91 ? 5.814 3.320 10.038 1.00 96.50 91 THR A O 1
ATOM 716 N N . MET A 1 92 ? 5.655 3.165 7.795 1.00 95.69 92 MET A N 1
ATOM 717 C CA . MET A 1 92 ? 5.064 4.484 7.583 1.00 95.69 92 MET A CA 1
ATOM 718 C C . MET A 1 92 ? 3.767 4.626 8.378 1.00 95.69 92 MET A C 1
ATOM 720 O O . MET A 1 92 ? 3.644 5.585 9.123 1.00 95.69 92 MET A O 1
ATOM 724 N N . MET A 1 93 ? 2.831 3.675 8.289 1.00 94.38 93 MET A N 1
ATOM 725 C CA . MET A 1 93 ? 1.568 3.781 9.033 1.00 94.38 93 MET A CA 1
ATOM 726 C C . MET A 1 93 ? 1.765 3.790 10.556 1.00 94.38 93 MET A C 1
ATOM 728 O O . MET A 1 93 ? 0.969 4.408 11.253 1.00 94.38 93 MET A O 1
ATOM 732 N N . ILE A 1 94 ? 2.800 3.122 11.081 1.00 95.44 94 ILE A N 1
ATOM 733 C CA . ILE A 1 94 ? 3.134 3.143 12.518 1.00 95.44 94 ILE A CA 1
ATOM 734 C C . ILE A 1 94 ? 3.771 4.464 12.944 1.00 95.44 94 ILE A C 1
ATOM 736 O O . ILE A 1 94 ? 3.483 4.964 14.028 1.00 95.44 94 ILE A O 1
ATOM 740 N N . GLN A 1 95 ? 4.683 4.991 12.133 1.00 96.31 95 GLN A N 1
ATOM 741 C CA . GLN A 1 95 ? 5.471 6.172 12.482 1.00 96.31 95 GLN A CA 1
ATOM 742 C C . GLN A 1 95 ? 4.722 7.476 12.204 1.00 96.31 95 GLN A C 1
ATOM 744 O O . GLN A 1 95 ? 4.907 8.462 12.917 1.00 96.31 95 GLN A O 1
ATOM 749 N N . ASP A 1 96 ? 3.887 7.483 11.170 1.00 94.75 96 ASP A N 1
ATOM 750 C CA . ASP A 1 96 ? 3.154 8.650 10.716 1.00 94.75 96 ASP A CA 1
ATOM 751 C C . ASP A 1 96 ? 1.732 8.672 11.292 1.00 94.75 96 ASP A C 1
ATOM 753 O O . ASP A 1 96 ? 0.807 8.022 10.800 1.00 94.75 96 ASP A O 1
ATOM 757 N N . ASN A 1 97 ? 1.542 9.505 12.317 1.00 90.44 97 ASN A N 1
ATOM 758 C CA . ASN A 1 97 ? 0.238 9.741 12.943 1.00 90.44 97 ASN A CA 1
ATOM 759 C C . ASN A 1 97 ? -0.725 10.569 12.070 1.00 90.44 97 ASN A C 1
ATOM 761 O O . ASN A 1 97 ? -1.842 10.872 12.499 1.00 90.44 97 ASN A O 1
ATOM 765 N N . THR A 1 98 ? -0.346 10.905 10.841 1.00 93.75 98 THR A N 1
ATOM 766 C CA . THR A 1 98 ? -1.243 11.492 9.839 1.00 93.75 98 THR A CA 1
ATOM 767 C C . THR A 1 98 ? -1.663 10.489 8.766 1.00 93.75 98 THR A C 1
ATOM 769 O O . THR A 1 98 ? -2.621 10.747 8.051 1.00 93.75 98 THR A O 1
ATOM 772 N N . ALA A 1 99 ? -1.033 9.311 8.702 1.00 93.31 99 ALA A N 1
ATOM 773 C CA . ALA A 1 99 ? -1.375 8.269 7.743 1.00 93.31 99 ALA A CA 1
ATOM 774 C C . ALA A 1 99 ? -2.641 7.511 8.169 1.00 93.31 99 ALA A C 1
ATOM 776 O O . ALA A 1 99 ? -2.582 6.528 8.917 1.00 93.31 99 ALA A O 1
ATOM 777 N N . TRP A 1 100 ? -3.791 7.962 7.674 1.00 95.31 100 TRP A N 1
ATOM 778 C CA . TRP A 1 100 ? -5.072 7.303 7.898 1.00 95.31 100 TRP A CA 1
ATOM 779 C C . TRP A 1 100 ? -5.559 6.576 6.653 1.00 95.31 100 TRP A C 1
ATOM 781 O O . TRP A 1 100 ? -5.485 7.102 5.549 1.00 95.31 100 TRP A O 1
ATOM 791 N N . LEU A 1 101 ? -6.122 5.386 6.842 1.00 95.12 101 LEU A N 1
ATOM 792 C CA . LEU A 1 101 ? -6.853 4.666 5.810 1.00 95.12 101 LEU A CA 1
ATOM 793 C C . LEU A 1 101 ? -8.335 5.003 5.872 1.00 95.12 101 LEU A C 1
ATOM 795 O O . LEU A 1 101 ? -8.951 4.969 6.942 1.00 95.12 101 LEU A O 1
ATOM 799 N N . ASP A 1 102 ? -8.916 5.284 4.715 1.00 94.81 102 ASP A N 1
ATOM 800 C CA . ASP A 1 102 ? -10.356 5.388 4.552 1.00 94.81 102 ASP A CA 1
ATOM 801 C C . ASP A 1 102 ? -11.020 3.999 4.418 1.00 94.81 102 ASP A C 1
ATOM 803 O O . ASP A 1 102 ? -10.363 2.958 4.462 1.00 94.81 102 ASP A O 1
ATOM 807 N N . THR A 1 103 ? -12.341 3.968 4.239 1.00 94.19 103 THR A N 1
ATOM 808 C CA . THR A 1 103 ? -13.096 2.716 4.063 1.00 94.19 103 THR A CA 1
ATOM 809 C C . THR A 1 103 ? -12.715 1.951 2.794 1.00 94.19 103 THR A C 1
ATOM 811 O O . THR A 1 103 ? -12.908 0.738 2.738 1.00 94.19 103 THR A O 1
ATOM 814 N N . GLU A 1 104 ? -12.152 2.621 1.788 1.00 94.12 104 GLU A N 1
ATOM 815 C CA . GLU A 1 104 ? -11.624 1.995 0.572 1.00 94.12 104 GLU A CA 1
ATOM 816 C C . GLU A 1 104 ? -10.153 1.560 0.706 1.00 94.12 104 GLU A C 1
ATOM 818 O O . GLU A 1 104 ? -9.593 0.993 -0.232 1.00 94.12 104 GLU A O 1
ATOM 823 N N . GLY A 1 105 ? -9.511 1.789 1.859 1.00 92.81 105 GLY A N 1
ATOM 824 C CA . GLY A 1 105 ? -8.121 1.407 2.124 1.00 92.81 105 GLY A CA 1
ATOM 825 C C . GLY A 1 105 ? -7.070 2.342 1.515 1.00 92.81 105 GLY A C 1
ATOM 826 O O . GLY A 1 105 ? -5.903 1.957 1.417 1.00 92.81 105 GLY A O 1
ATOM 827 N N . ARG A 1 106 ? -7.459 3.548 1.098 1.00 94.25 106 ARG A N 1
ATOM 828 C CA . ARG A 1 106 ? -6.587 4.615 0.595 1.00 94.25 106 ARG A CA 1
ATOM 829 C C . ARG A 1 106 ? -6.145 5.522 1.737 1.00 94.25 106 ARG A C 1
ATOM 831 O O . ARG A 1 106 ? -6.888 5.766 2.679 1.00 94.25 106 ARG A O 1
ATOM 838 N N . LEU A 1 107 ? -4.940 6.062 1.603 1.00 92.75 107 LEU A N 1
ATOM 839 C CA . LEU A 1 107 ? -4.444 7.126 2.469 1.00 92.75 107 LEU A CA 1
ATOM 840 C C . LEU A 1 107 ? -5.249 8.420 2.272 1.00 92.75 107 LEU A C 1
ATOM 842 O O . LEU A 1 107 ? -5.469 8.814 1.120 1.00 92.75 107 LEU A O 1
ATOM 846 N N . PHE A 1 108 ? -5.643 9.065 3.375 1.00 88.38 108 PHE A N 1
ATOM 847 C CA . PHE A 1 108 ? -6.309 10.373 3.410 1.00 88.38 108 PHE A CA 1
ATOM 848 C C . PHE A 1 108 ? -5.586 11.360 4.329 1.00 88.38 108 PHE A C 1
ATOM 850 O O . PHE A 1 108 ? -4.973 10.895 5.316 1.00 88.38 108 PHE A O 1
#

Radius of gyration: 37.08 Å; chains: 1; bounding box: 112×24×56 Å

pLDDT: mean 75.69, std 20.07, range [40.88, 97.0]